Protein AF-A0A2S8PBH9-F1 (afdb_monomer_lite)

Secondary structure (DSSP, 8-state):
--HHHHHHHHHHT--S---HHHHHHHHHHHHHHHHHTT---EEEEEETTEEEEEEE-BTB-HHHHHHHHHHHHHHHHHSS-HHHHHHHHHHTT--HHHHS-S-TTT----SS----

pLDDT: mean 96.92, std 2.01, range [84.12, 98.69]

Radius of gyration: 14.67 Å; chains: 1; bounding box: 37×27×36 Å

Sequence (116 aa):
MNLNELDLLEKELEFTTFSHQDALAIGNRIVQYAQENNVAVAIHIERNRVPVFTHLMDGTSEENYTWLFRKKRIVDHYNRSSAYIDERFTQSGASHAEHSLLSTAEYQAVGGSIPI

Foldseek 3Di:
DALVVQVVVQVVPDDPDDDLVNVVVVLVVVVVVCVVVVHWAWDFDDDPNHTSDTDGDPVDDVVRVQVVQQQVVVCVVPVAGLQSVQNVQVVVVHGCPVPVPDPNSRHHSDGDGGDD

Structure (mmCIF, N/CA/C/O backbone):
data_AF-A0A2S8PBH9-F1
#
_entry.id   AF-A0A2S8PBH9-F1
#
loop_
_atom_site.group_PDB
_atom_site.id
_atom_site.type_symbol
_atom_site.label_atom_id
_atom_site.label_alt_id
_atom_site.label_comp_id
_atom_site.label_asym_id
_atom_site.label_entity_id
_atom_site.label_seq_id
_atom_site.pdbx_PDB_ins_code
_atom_site.Cartn_x
_atom_site.Cartn_y
_atom_site.Cartn_z
_atom_site.occupancy
_atom_site.B_iso_or_equiv
_atom_site.auth_seq_id
_atom_site.auth_comp_id
_atom_site.auth_asym_id
_atom_site.auth_atom_id
_atom_site.pdbx_PDB_model_num
ATOM 1 N N . MET A 1 1 ? 7.084 12.786 -3.981 1.00 84.12 1 MET A N 1
ATOM 2 C CA . MET A 1 1 ? 8.064 12.693 -2.887 1.00 84.12 1 MET A CA 1
ATOM 3 C C . MET A 1 1 ? 9.308 12.044 -3.453 1.00 84.12 1 MET A C 1
ATOM 5 O O . MET A 1 1 ? 9.153 11.095 -4.209 1.00 84.12 1 MET A O 1
ATOM 9 N N . ASN A 1 2 ? 10.495 12.553 -3.145 1.00 95.38 2 ASN A N 1
ATOM 10 C CA . ASN A 1 2 ? 11.754 11.896 -3.509 1.00 95.38 2 ASN A CA 1
ATOM 11 C C . ASN A 1 2 ? 12.077 10.741 -2.535 1.00 95.38 2 ASN A C 1
ATOM 13 O O . ASN A 1 2 ? 11.413 10.580 -1.509 1.00 95.38 2 ASN A O 1
ATOM 17 N N . LEU A 1 3 ? 13.117 9.948 -2.825 1.00 97.00 3 LEU A N 1
ATOM 18 C CA . LEU A 1 3 ? 13.503 8.806 -1.979 1.00 97.00 3 LEU A CA 1
ATOM 19 C C . LEU A 1 3 ? 13.793 9.171 -0.520 1.00 97.00 3 LEU A C 1
ATOM 21 O O . LEU A 1 3 ? 13.490 8.376 0.362 1.00 97.00 3 LEU A O 1
ATOM 25 N N . ASN A 1 4 ? 14.376 10.341 -0.255 1.00 97.44 4 ASN A N 1
ATOM 26 C CA . ASN A 1 4 ? 14.694 10.755 1.110 1.00 97.44 4 ASN A CA 1
ATOM 27 C C . ASN A 1 4 ? 13.421 11.097 1.899 1.00 97.44 4 ASN A C 1
ATOM 29 O O . ASN A 1 4 ? 13.273 10.690 3.045 1.00 97.44 4 ASN A O 1
ATOM 33 N N . GLU A 1 5 ? 12.473 11.794 1.271 1.00 97.19 5 GLU A N 1
ATOM 34 C CA . GLU A 1 5 ? 11.165 12.093 1.869 1.00 97.19 5 GLU A CA 1
ATOM 35 C C . GLU A 1 5 ? 10.376 10.812 2.171 1.00 97.19 5 GLU A C 1
ATOM 37 O O . GLU A 1 5 ? 9.787 10.686 3.241 1.00 97.19 5 GLU A O 1
ATOM 42 N N . LEU A 1 6 ? 10.405 9.839 1.254 1.00 97.25 6 LEU A N 1
ATOM 43 C CA . LEU A 1 6 ? 9.753 8.540 1.444 1.00 97.25 6 LEU A CA 1
ATOM 44 C C . LEU A 1 6 ? 10.421 7.714 2.552 1.00 97.25 6 LEU A C 1
ATOM 46 O O . LEU A 1 6 ? 9.726 7.051 3.313 1.00 97.25 6 LEU A O 1
ATOM 50 N N . ASP A 1 7 ? 11.749 7.765 2.666 1.00 96.94 7 ASP A N 1
ATOM 51 C CA . ASP A 1 7 ? 12.491 7.066 3.721 1.00 96.94 7 ASP A CA 1
ATOM 52 C C . ASP A 1 7 ? 12.178 7.625 5.115 1.00 96.94 7 ASP A C 1
ATOM 54 O O . ASP A 1 7 ? 12.003 6.862 6.063 1.00 96.94 7 ASP A O 1
ATOM 58 N N . LEU A 1 8 ? 12.069 8.951 5.237 1.00 96.75 8 LEU A N 1
ATOM 59 C CA . LEU A 1 8 ? 11.663 9.601 6.483 1.00 96.75 8 LEU A CA 1
ATOM 60 C C . LEU A 1 8 ? 10.217 9.256 6.848 1.00 96.75 8 LEU A C 1
ATOM 62 O O . LEU A 1 8 ? 9.964 8.871 7.985 1.00 96.75 8 LEU A O 1
ATOM 66 N N . LEU A 1 9 ? 9.296 9.313 5.881 1.00 95.19 9 LEU A N 1
ATOM 67 C CA . LEU A 1 9 ? 7.897 8.944 6.096 1.00 95.19 9 LEU A CA 1
ATOM 68 C C . LEU A 1 9 ? 7.754 7.497 6.587 1.00 95.19 9 LEU A C 1
ATOM 70 O O . LEU A 1 9 ? 7.005 7.238 7.521 1.00 95.19 9 LEU A O 1
ATOM 74 N N . GLU A 1 10 ? 8.461 6.550 5.968 1.00 96.19 10 GLU A N 1
ATOM 75 C CA . GLU A 1 10 ? 8.403 5.143 6.379 1.00 96.19 10 GLU A CA 1
ATOM 76 C C . GLU A 1 10 ? 8.925 4.942 7.807 1.00 96.19 10 GLU A C 1
ATOM 78 O O . GLU A 1 10 ? 8.304 4.214 8.574 1.00 96.19 10 GLU A O 1
ATOM 83 N N . LYS A 1 11 ? 10.000 5.638 8.198 1.00 94.50 11 LYS A N 1
ATOM 84 C CA . LYS A 1 11 ? 10.538 5.594 9.570 1.00 94.50 11 LYS A CA 1
ATOM 85 C C . LYS A 1 11 ? 9.598 6.205 10.607 1.00 94.50 11 LYS A C 1
ATOM 87 O O . LYS A 1 11 ? 9.577 5.762 11.751 1.00 94.50 11 LYS A O 1
ATOM 92 N N . GLU A 1 12 ? 8.841 7.2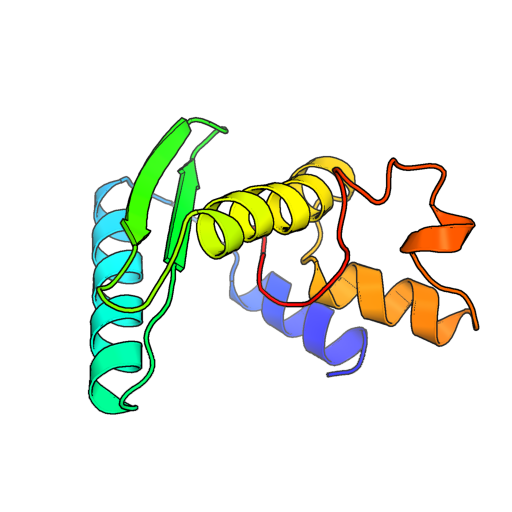33 10.233 1.00 94.06 12 GLU A N 1
ATOM 93 C CA . GLU A 1 12 ? 7.836 7.846 11.112 1.00 94.06 12 GLU A CA 1
ATOM 94 C C . GLU A 1 12 ? 6.616 6.942 11.338 1.00 94.06 12 GLU A C 1
ATOM 96 O O . GLU A 1 12 ? 5.901 7.111 12.326 1.00 94.06 12 GLU A O 1
ATOM 101 N N . LEU A 1 13 ? 6.383 5.980 10.442 1.00 92.25 13 LEU A N 1
ATOM 102 C CA . LEU A 1 13 ? 5.242 5.067 10.474 1.00 92.25 13 LEU A CA 1
ATOM 103 C C . LEU A 1 13 ? 5.577 3.688 11.061 1.00 92.25 13 LEU A C 1
ATOM 105 O O . LEU A 1 13 ? 4.799 2.754 10.887 1.00 92.25 13 LEU A O 1
ATOM 109 N N . GLU A 1 14 ? 6.686 3.564 11.792 1.00 91.94 14 GLU A N 1
ATOM 110 C CA . GLU A 1 14 ? 7.022 2.352 12.541 1.00 91.94 14 GLU A CA 1
ATOM 111 C C . GLU A 1 14 ? 6.305 2.316 13.898 1.00 91.94 14 GLU A C 1
ATOM 113 O O . GLU A 1 14 ? 6.489 3.181 14.763 1.00 91.94 14 GLU A O 1
ATOM 118 N N . PHE A 1 15 ? 5.509 1.271 14.126 1.00 92.00 15 PHE A N 1
ATOM 119 C CA . PHE A 1 15 ? 4.812 1.080 15.396 1.00 92.00 15 PHE A CA 1
ATOM 120 C C . PHE A 1 15 ? 5.636 0.225 16.369 1.00 92.00 15 PHE A C 1
ATOM 122 O O . PHE A 1 15 ? 6.032 -0.897 16.063 1.00 92.00 15 PHE A O 1
ATOM 129 N N . THR A 1 16 ? 5.810 0.691 17.611 1.00 93.75 16 THR A N 1
ATOM 130 C CA . THR A 1 16 ? 6.399 -0.138 18.687 1.00 93.75 16 THR A CA 1
ATOM 131 C C . THR A 1 16 ? 5.495 -1.311 19.067 1.00 93.75 16 THR A C 1
ATOM 133 O O . THR A 1 16 ? 5.969 -2.385 19.440 1.00 93.75 16 THR A O 1
ATOM 136 N N . THR A 1 17 ? 4.181 -1.113 18.959 1.00 94.75 17 THR A N 1
ATOM 137 C CA . THR A 1 17 ? 3.155 -2.142 19.115 1.00 94.75 17 THR A CA 1
ATOM 138 C C . THR A 1 17 ? 2.029 -1.892 18.127 1.00 94.75 17 THR A C 1
ATOM 140 O O . THR A 1 17 ? 1.597 -0.753 17.976 1.00 94.75 17 THR A O 1
ATOM 143 N N . PHE A 1 18 ? 1.502 -2.958 17.530 1.00 95.75 18 PHE A N 1
ATOM 144 C CA . PHE A 1 18 ? 0.364 -2.877 16.621 1.00 95.75 18 PHE A CA 1
ATOM 145 C C . PHE A 1 18 ? -0.665 -3.960 16.950 1.00 95.75 18 PHE A C 1
ATOM 147 O O . PHE A 1 18 ? -0.394 -5.162 16.813 1.00 95.75 18 PHE A O 1
ATOM 154 N N . SER A 1 19 ? -1.836 -3.539 17.422 1.00 97.00 19 SER A N 1
ATOM 155 C CA . SER A 1 19 ? -2.968 -4.396 17.768 1.00 97.00 19 SER A CA 1
ATOM 156 C C . SER A 1 19 ? -4.046 -4.382 16.678 1.00 97.00 19 SER A C 1
ATOM 158 O O . SER A 1 19 ? -4.071 -3.531 15.792 1.00 97.00 19 SER A O 1
ATOM 160 N N . HIS A 1 20 ? -4.996 -5.319 16.749 1.00 97.81 20 HIS A N 1
ATOM 161 C CA . HIS A 1 20 ? -6.152 -5.303 15.842 1.00 97.81 20 HIS A CA 1
ATOM 162 C C . HIS A 1 20 ? -7.061 -4.086 16.093 1.00 97.81 20 HIS A C 1
ATOM 164 O O . HIS A 1 20 ? -7.743 -3.632 15.178 1.00 97.81 20 HIS A O 1
ATOM 170 N N . GLN A 1 21 ? -7.048 -3.538 17.315 1.00 98.25 21 GLN A N 1
ATOM 171 C CA . GLN A 1 21 ? -7.791 -2.324 17.643 1.00 98.25 21 GLN A CA 1
ATOM 172 C C . GLN A 1 21 ? -7.174 -1.092 16.967 1.00 98.25 21 GLN A C 1
ATOM 174 O O . GLN A 1 21 ? -7.919 -0.235 16.492 1.00 98.25 21 GLN A O 1
ATOM 179 N N . ASP A 1 22 ? -5.843 -1.038 16.859 1.00 97.81 22 ASP A N 1
ATOM 180 C CA . ASP A 1 22 ? -5.136 0.022 16.128 1.00 97.81 22 ASP A CA 1
ATOM 181 C C . ASP A 1 22 ? -5.469 -0.045 14.635 1.00 97.81 22 ASP A C 1
ATOM 183 O O . ASP A 1 22 ? -5.834 0.965 14.038 1.00 97.81 22 ASP A O 1
ATOM 187 N N . ALA A 1 23 ? -5.454 -1.249 14.048 1.00 98.19 23 ALA A N 1
ATOM 188 C CA . ALA A 1 23 ? -5.859 -1.457 12.658 1.00 98.19 23 ALA A CA 1
ATOM 189 C C . ALA A 1 23 ? -7.298 -0.983 12.390 1.00 98.19 23 ALA A C 1
ATOM 191 O O . ALA A 1 23 ? -7.548 -0.303 11.394 1.00 98.19 23 ALA A O 1
ATOM 192 N N . LEU A 1 24 ? -8.239 -1.298 13.288 1.00 98.62 24 LEU A N 1
ATOM 193 C CA . LEU A 1 24 ? -9.626 -0.839 13.186 1.00 98.62 24 LEU A CA 1
ATOM 194 C C . LEU A 1 24 ? -9.728 0.690 13.280 1.00 98.62 24 LEU A C 1
ATOM 196 O O . LEU A 1 24 ? -10.439 1.308 12.487 1.00 98.62 24 LEU A O 1
ATOM 200 N N . ALA A 1 25 ? -9.021 1.305 14.231 1.00 98.44 25 ALA A N 1
ATOM 201 C CA . ALA A 1 25 ? -9.023 2.753 14.418 1.00 98.44 25 ALA A CA 1
ATOM 202 C C . ALA A 1 25 ? -8.439 3.489 13.201 1.00 98.44 25 ALA A C 1
ATOM 204 O O . ALA A 1 25 ? -9.052 4.436 12.705 1.00 98.44 25 ALA A O 1
ATOM 205 N N . ILE A 1 26 ? -7.300 3.022 12.684 1.00 97.81 26 ILE A N 1
ATOM 206 C CA . ILE A 1 26 ? -6.654 3.568 11.484 1.00 97.81 26 ILE A CA 1
ATOM 207 C C . ILE A 1 26 ? -7.565 3.404 10.268 1.00 97.81 26 ILE A C 1
ATOM 209 O O . ILE A 1 26 ? -7.827 4.380 9.567 1.00 97.81 26 ILE A O 1
ATOM 213 N N . GLY A 1 27 ? -8.100 2.200 10.046 1.00 98.44 27 GLY A N 1
ATOM 214 C CA . GLY A 1 27 ? -9.017 1.922 8.944 1.00 98.44 27 GLY A CA 1
ATOM 215 C C . GLY A 1 27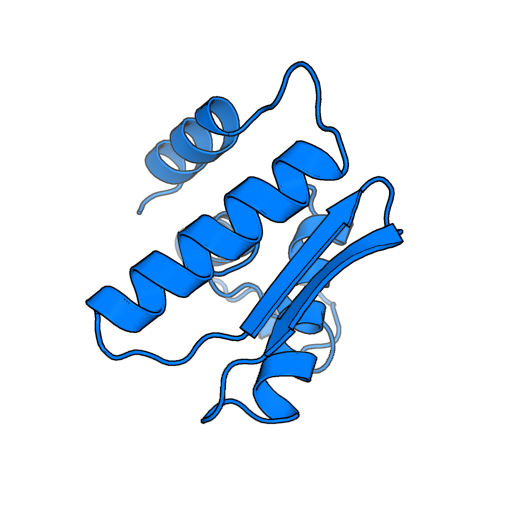 ? -10.228 2.857 8.954 1.00 98.44 27 GLY A C 1
ATOM 216 O O . GLY A 1 27 ? -10.506 3.518 7.954 1.00 98.44 27 GLY A O 1
ATOM 217 N N . ASN A 1 28 ? -10.888 3.004 10.106 1.00 98.69 28 ASN A N 1
ATOM 218 C CA . ASN A 1 28 ? -12.018 3.921 10.264 1.00 98.69 28 ASN A CA 1
ATOM 219 C C . ASN A 1 28 ? -11.626 5.388 10.043 1.00 98.69 28 ASN A C 1
ATOM 221 O O . ASN A 1 28 ? -12.387 6.136 9.432 1.00 98.69 28 ASN A O 1
ATOM 225 N N . ARG A 1 29 ? -10.437 5.810 10.496 1.00 98.62 29 ARG A N 1
ATOM 226 C CA . ARG A 1 29 ? -9.961 7.182 10.282 1.00 98.62 29 ARG A CA 1
ATOM 227 C C . ARG A 1 29 ? -9.736 7.480 8.800 1.00 98.62 29 ARG A C 1
ATOM 229 O O . ARG A 1 29 ? -10.080 8.574 8.358 1.00 98.62 29 ARG A O 1
ATOM 236 N N . ILE A 1 30 ? -9.214 6.520 8.035 1.00 98.31 30 ILE A N 1
ATOM 237 C CA . ILE A 1 30 ? -9.044 6.653 6.580 1.00 98.31 30 ILE A CA 1
ATOM 238 C C . ILE A 1 30 ? -10.409 6.726 5.885 1.00 98.31 30 ILE A C 1
ATOM 240 O O . ILE A 1 30 ? -10.594 7.582 5.025 1.00 98.31 30 ILE A O 1
ATOM 244 N N . VAL A 1 31 ? -11.378 5.888 6.278 1.00 98.62 31 VAL A N 1
ATOM 245 C CA . VAL A 1 31 ? -12.753 5.951 5.739 1.00 98.62 31 VAL A CA 1
ATOM 246 C C . VAL A 1 31 ? -13.372 7.322 5.988 1.00 98.62 31 VAL A C 1
ATOM 248 O O . VAL A 1 31 ? -13.882 7.941 5.058 1.00 98.62 31 VAL A O 1
ATOM 251 N N . GLN A 1 32 ? -13.283 7.823 7.221 1.00 98.62 32 GLN A N 1
ATOM 252 C CA . GLN A 1 32 ? -13.797 9.144 7.568 1.00 98.62 32 GLN A CA 1
ATOM 253 C C . GLN A 1 32 ? -13.122 10.239 6.731 1.00 98.62 32 GLN A C 1
ATOM 255 O O . GLN A 1 32 ? -13.801 11.094 6.172 1.00 98.62 32 GLN A O 1
ATOM 260 N N . TYR A 1 33 ? -11.795 10.193 6.598 1.00 98.62 33 TYR A N 1
ATOM 261 C CA . TYR A 1 33 ? -11.056 11.156 5.785 1.00 98.62 33 TYR A CA 1
ATOM 262 C C . TYR A 1 33 ? -11.478 11.107 4.307 1.00 98.62 33 TYR A C 1
ATOM 264 O O . TYR A 1 33 ? -11.649 12.148 3.677 1.00 98.62 33 TYR A O 1
ATOM 272 N N . ALA A 1 34 ? -11.698 9.917 3.746 1.00 98.31 34 ALA A N 1
ATOM 273 C CA . ALA A 1 34 ? -12.174 9.758 2.375 1.00 98.31 34 ALA A CA 1
ATOM 274 C C . ALA A 1 34 ? -13.582 10.352 2.182 1.00 98.31 34 ALA A C 1
ATOM 276 O O . ALA A 1 34 ? -13.817 11.086 1.221 1.00 98.31 34 ALA A O 1
ATOM 277 N N . GLN A 1 35 ? -14.487 10.119 3.139 1.00 97.94 35 GLN A N 1
ATOM 278 C CA . GLN A 1 35 ? -15.829 10.711 3.155 1.00 97.94 35 GLN A CA 1
ATOM 279 C C . GLN A 1 35 ? -15.781 12.243 3.231 1.00 97.94 35 GLN A C 1
ATOM 281 O O . GLN A 1 35 ? -16.440 12.910 2.438 1.00 97.94 35 GLN A O 1
ATOM 286 N N . GLU A 1 36 ? -14.964 12.803 4.129 1.00 98.44 36 GLU A N 1
ATOM 287 C CA . GLU A 1 36 ? -14.758 14.255 4.273 1.00 98.44 36 GLU A CA 1
ATOM 288 C C . GLU A 1 36 ? -14.260 14.904 2.968 1.00 98.44 36 GLU A C 1
ATOM 290 O O . GLU A 1 36 ? -14.566 16.064 2.693 1.00 98.44 36 GLU A O 1
ATOM 295 N N . ASN A 1 37 ? -13.539 14.145 2.137 1.00 98.31 37 ASN A N 1
ATOM 296 C CA . ASN A 1 37 ? -13.001 14.595 0.853 1.00 98.31 37 ASN A CA 1
ATOM 297 C C . ASN A 1 37 ? -13.836 14.155 -0.365 1.00 98.31 37 ASN A C 1
ATOM 299 O O . ASN A 1 37 ? -13.422 14.395 -1.496 1.00 98.31 37 ASN A O 1
ATOM 303 N N . ASN A 1 38 ? -15.014 13.552 -0.162 1.00 97.44 38 ASN A N 1
ATOM 304 C CA . ASN A 1 38 ? -15.902 13.056 -1.224 1.00 97.44 38 ASN A CA 1
ATOM 305 C C . ASN A 1 38 ? -15.215 12.105 -2.223 1.00 97.44 38 ASN A C 1
ATOM 307 O O . ASN A 1 38 ? -15.483 12.145 -3.426 1.00 97.44 38 ASN A O 1
ATOM 311 N N . VAL A 1 39 ? -14.329 11.239 -1.729 1.00 97.81 39 VAL A N 1
ATOM 312 C CA . VAL A 1 39 ? -13.675 10.190 -2.522 1.00 97.81 39 VAL A CA 1
ATOM 313 C C . VAL A 1 39 ? -14.008 8.810 -1.961 1.00 97.81 39 VAL A C 1
ATOM 315 O O . VAL A 1 39 ? -14.154 8.635 -0.754 1.00 97.81 39 VAL A O 1
ATOM 318 N N . ALA A 1 40 ? -14.120 7.812 -2.837 1.00 97.56 40 ALA A N 1
ATOM 319 C CA . ALA A 1 40 ? -14.300 6.416 -2.448 1.00 97.56 40 ALA A CA 1
ATOM 320 C C . ALA A 1 40 ? -12.955 5.682 -2.504 1.00 97.56 40 ALA A C 1
ATOM 322 O O . ALA A 1 40 ? -12.227 5.783 -3.494 1.00 97.56 40 ALA A O 1
ATOM 323 N N . VAL A 1 41 ? -12.621 4.935 -1.449 1.00 97.94 41 VAL A N 1
ATOM 324 C CA . VAL A 1 41 ? -11.358 4.191 -1.352 1.00 97.94 41 VAL A CA 1
ATOM 325 C C . VAL A 1 41 ? -11.583 2.744 -0.926 1.00 97.94 41 VAL A C 1
ATOM 327 O O . VAL A 1 41 ? -12.546 2.413 -0.233 1.00 97.94 41 VAL A O 1
ATOM 330 N N . ALA A 1 42 ? -10.672 1.873 -1.356 1.00 98.25 42 ALA A N 1
ATOM 331 C CA . ALA A 1 42 ? -10.536 0.517 -0.846 1.00 98.25 42 ALA A CA 1
ATOM 332 C C . ALA A 1 42 ? -9.341 0.484 0.109 1.00 98.25 42 ALA A C 1
ATOM 334 O O . ALA A 1 42 ? -8.280 1.021 -0.211 1.00 98.25 42 ALA A O 1
ATOM 335 N N . ILE A 1 43 ? -9.516 -0.128 1.276 1.00 98.38 43 ILE A N 1
ATOM 336 C CA . ILE A 1 43 ? -8.520 -0.165 2.349 1.00 98.38 43 ILE A CA 1
ATOM 337 C C . ILE A 1 43 ? -8.338 -1.612 2.782 1.00 98.38 43 ILE A C 1
ATOM 339 O O . ILE A 1 43 ? -9.312 -2.338 2.991 1.00 98.38 43 ILE A O 1
ATOM 343 N N . HIS A 1 44 ? -7.085 -2.016 2.956 1.00 98.38 44 HIS A N 1
ATOM 344 C CA . HIS A 1 44 ? -6.716 -3.342 3.421 1.00 98.38 44 HIS A CA 1
ATOM 345 C C . HIS A 1 44 ? -5.514 -3.239 4.353 1.00 98.38 44 HIS A C 1
ATOM 347 O O . HIS A 1 44 ? -4.504 -2.638 3.994 1.00 98.38 44 HIS A O 1
ATOM 353 N N . ILE A 1 45 ? -5.647 -3.802 5.551 1.00 98.31 45 ILE A N 1
ATOM 354 C CA . ILE A 1 45 ? -4.611 -3.808 6.580 1.00 98.31 45 ILE A CA 1
ATOM 355 C C . ILE A 1 45 ? -4.420 -5.250 7.035 1.00 98.31 45 ILE A C 1
ATOM 357 O O . ILE A 1 45 ? -5.378 -5.930 7.424 1.00 98.31 45 ILE A O 1
ATOM 361 N N . GLU A 1 46 ? -3.169 -5.696 7.015 1.00 97.44 46 GLU A N 1
ATOM 362 C CA . GLU A 1 46 ? -2.769 -7.011 7.495 1.00 97.44 46 GLU A CA 1
ATOM 363 C C . GLU A 1 46 ? -1.798 -6.891 8.665 1.00 97.44 46 GLU A C 1
ATOM 365 O O . GLU A 1 46 ? -0.982 -5.977 8.736 1.00 97.44 46 GLU A O 1
ATOM 370 N N . ARG A 1 47 ? -1.849 -7.880 9.555 1.00 94.81 47 ARG A N 1
ATOM 371 C CA . ARG A 1 47 ? -0.844 -8.105 10.590 1.00 94.81 47 ARG A CA 1
ATOM 372 C C . ARG A 1 47 ? -0.340 -9.530 10.446 1.00 94.81 47 ARG A C 1
ATOM 374 O O . ARG A 1 47 ? -1.142 -10.459 10.440 1.00 94.81 47 ARG A O 1
ATOM 381 N N . ASN A 1 48 ? 0.972 -9.720 10.308 1.00 91.75 48 ASN A N 1
ATOM 382 C CA . ASN A 1 48 ? 1.573 -11.037 10.041 1.00 91.75 48 ASN A CA 1
ATOM 383 C C . ASN A 1 48 ? 0.929 -11.767 8.848 1.00 91.75 48 ASN A C 1
ATOM 385 O O . ASN A 1 48 ? 0.672 -12.967 8.911 1.00 91.75 48 ASN A O 1
ATOM 389 N N . ARG A 1 49 ? 0.641 -11.027 7.769 1.00 92.19 49 ARG A N 1
ATOM 390 C CA . ARG A 1 49 ? -0.052 -11.517 6.564 1.00 92.19 49 ARG A CA 1
ATOM 391 C C . ARG A 1 49 ? -1.481 -12.031 6.780 1.00 92.19 49 ARG A C 1
ATOM 393 O O . ARG A 1 49 ? -2.024 -12.732 5.930 1.00 92.19 49 ARG A O 1
ATOM 400 N N . VAL A 1 50 ? -2.093 -11.696 7.915 1.00 96.06 50 VAL A N 1
ATOM 401 C CA . VAL A 1 50 ? -3.494 -11.997 8.214 1.00 96.06 50 VAL A CA 1
ATOM 402 C C . VAL A 1 50 ? -4.302 -10.702 8.114 1.00 96.06 50 VAL A C 1
ATOM 404 O O . VAL A 1 50 ? -3.955 -9.735 8.797 1.00 96.06 50 VAL A O 1
ATOM 407 N N . PRO A 1 51 ? -5.374 -10.654 7.302 1.00 97.50 51 PRO A N 1
ATOM 408 C CA . PRO A 1 51 ? -6.252 -9.492 7.230 1.00 97.50 51 PRO A CA 1
ATOM 409 C C . PRO A 1 51 ? -6.900 -9.199 8.583 1.00 97.50 51 PRO A C 1
ATOM 411 O O . PRO A 1 51 ? -7.527 -10.071 9.183 1.00 97.50 51 PRO A O 1
ATOM 414 N N . VAL A 1 52 ? -6.760 -7.960 9.049 1.00 98.12 52 VAL A N 1
ATOM 415 C CA . VAL A 1 52 ? -7.350 -7.479 10.314 1.00 98.12 52 VAL A CA 1
ATOM 416 C C . VAL A 1 52 ? -8.321 -6.318 10.100 1.00 98.12 52 VAL A C 1
ATOM 418 O O . VAL A 1 52 ? -9.170 -6.068 10.949 1.00 98.12 52 VAL A O 1
ATOM 421 N N . PHE A 1 53 ? -8.245 -5.648 8.947 1.00 98.56 53 PHE A N 1
ATOM 422 C CA . PHE A 1 53 ? -9.239 -4.685 8.482 1.00 98.56 53 PHE A CA 1
ATOM 423 C C . PHE A 1 53 ? -9.305 -4.730 6.953 1.00 98.56 53 PHE A C 1
ATOM 425 O O . PHE A 1 53 ? -8.279 -4.725 6.272 1.00 98.56 53 PHE A O 1
ATOM 432 N N . THR A 1 54 ? -10.503 -4.797 6.382 1.00 98.19 54 THR A N 1
ATOM 433 C CA . THR A 1 54 ? -10.714 -4.644 4.937 1.00 98.19 54 THR A CA 1
ATOM 434 C C . THR A 1 54 ? -12.052 -3.975 4.713 1.00 98.19 54 THR A C 1
ATOM 436 O O . THR A 1 54 ? -13.072 -4.452 5.207 1.00 98.19 54 THR A O 1
ATOM 439 N N . HIS A 1 55 ? -12.044 -2.870 3.978 1.00 98.31 55 HIS A N 1
ATOM 440 C CA . HIS A 1 55 ? -13.255 -2.139 3.652 1.00 98.31 55 HIS A CA 1
ATOM 441 C C . HIS A 1 55 ? -13.154 -1.563 2.246 1.00 98.31 55 HIS A C 1
ATOM 443 O O . HIS A 1 55 ? -12.168 -0.917 1.894 1.00 98.31 55 HIS A O 1
ATOM 449 N N . LEU A 1 56 ? -14.180 -1.824 1.446 1.00 98.25 56 LEU A N 1
ATOM 450 C CA . LEU A 1 56 ? -14.363 -1.266 0.117 1.00 98.25 56 LEU A CA 1
ATOM 451 C C . LEU A 1 56 ? -15.585 -0.358 0.199 1.00 98.25 56 LEU A C 1
ATOM 453 O O . LEU A 1 56 ? -16.682 -0.843 0.472 1.00 98.25 56 LEU A O 1
ATOM 457 N N . MET A 1 57 ? -15.381 0.948 0.034 1.00 98.19 57 MET A N 1
ATOM 458 C CA . MET A 1 57 ? -16.478 1.916 0.064 1.00 98.19 57 MET A CA 1
ATOM 459 C C . MET A 1 57 ? -17.368 1.773 -1.175 1.00 98.19 57 MET A C 1
ATOM 461 O O . MET A 1 57 ? -16.894 1.376 -2.245 1.00 98.19 57 MET A O 1
ATOM 465 N N . ASP A 1 58 ? -18.636 2.170 -1.055 1.00 97.44 58 ASP A N 1
ATOM 466 C CA . ASP A 1 58 ? -19.525 2.302 -2.210 1.00 97.44 58 ASP A CA 1
ATOM 467 C C . ASP A 1 58 ? -18.889 3.222 -3.266 1.00 97.44 58 ASP A C 1
ATOM 469 O O . ASP A 1 58 ? -18.348 4.283 -2.951 1.00 97.44 58 ASP A O 1
ATOM 473 N N . GLY A 1 59 ? -18.916 2.785 -4.527 1.00 96.19 59 GLY A N 1
ATOM 474 C CA . GLY A 1 59 ? -18.201 3.435 -5.632 1.00 96.19 59 GLY A CA 1
ATOM 475 C C . GLY A 1 59 ? -16.819 2.843 -5.933 1.00 96.19 59 GLY A C 1
ATOM 476 O O . GLY A 1 59 ? -16.238 3.175 -6.964 1.00 96.19 59 GLY A O 1
ATOM 477 N N . THR A 1 60 ? -16.310 1.932 -5.098 1.00 97.44 60 THR A N 1
ATOM 478 C CA . THR A 1 60 ? -15.176 1.062 -5.455 1.00 97.44 60 THR A CA 1
ATOM 479 C C . THR A 1 60 ? -15.647 -0.242 -6.104 1.00 97.44 60 THR A C 1
ATOM 481 O O . THR A 1 60 ? -16.830 -0.580 -6.076 1.00 97.44 60 THR A O 1
ATOM 484 N N . SER A 1 61 ? -14.725 -0.972 -6.731 1.00 96.19 61 SER A N 1
ATOM 485 C CA . SER A 1 61 ? -15.010 -2.187 -7.500 1.00 96.19 61 SER A CA 1
ATOM 486 C C . SER A 1 61 ? -13.992 -3.306 -7.239 1.00 96.19 61 SER A C 1
ATOM 488 O O . SER A 1 61 ? -12.994 -3.122 -6.536 1.00 96.19 61 SER A O 1
ATOM 490 N N . GLU A 1 62 ? -14.218 -4.473 -7.849 1.00 96.38 62 GLU A N 1
ATOM 491 C CA . GLU A 1 62 ? -13.269 -5.598 -7.866 1.00 96.38 62 GLU A CA 1
ATOM 492 C C . GLU A 1 62 ? -11.880 -5.191 -8.393 1.00 96.38 62 GLU A C 1
ATOM 494 O O . GLU A 1 62 ? -10.853 -5.709 -7.944 1.00 96.38 62 GLU A O 1
ATOM 499 N N . GLU A 1 63 ? -11.818 -4.210 -9.295 1.00 96.00 63 GLU A N 1
ATOM 500 C CA . GLU A 1 63 ? -10.545 -3.667 -9.756 1.00 96.00 63 GLU A CA 1
ATOM 501 C C . GLU A 1 63 ? -9.756 -3.065 -8.582 1.00 96.00 63 GLU A C 1
ATOM 503 O O . GLU A 1 63 ? -8.575 -3.374 -8.412 1.00 96.00 63 GLU A O 1
ATOM 508 N N . ASN A 1 64 ? -10.399 -2.282 -7.706 1.00 96.81 64 ASN A N 1
ATOM 509 C CA . ASN A 1 64 ? -9.735 -1.717 -6.529 1.00 96.81 64 ASN A CA 1
ATOM 510 C C . ASN A 1 64 ? -9.227 -2.814 -5.586 1.00 96.81 64 ASN A C 1
ATOM 512 O O . ASN A 1 64 ? -8.115 -2.698 -5.070 1.00 96.81 64 ASN A O 1
ATOM 516 N N . TYR A 1 65 ? -9.999 -3.893 -5.411 1.00 96.44 65 TYR A N 1
ATOM 517 C CA . TYR A 1 65 ? -9.561 -5.071 -4.658 1.00 96.44 65 TYR A CA 1
ATOM 518 C C . TYR A 1 65 ? -8.281 -5.664 -5.253 1.00 96.44 65 TYR A C 1
ATOM 520 O O . TYR A 1 65 ? -7.295 -5.859 -4.547 1.00 96.44 65 TYR A O 1
ATOM 528 N N . THR A 1 66 ? -8.248 -5.868 -6.568 1.00 97.12 66 THR A N 1
ATOM 529 C CA . THR A 1 66 ? -7.067 -6.388 -7.271 1.00 97.12 66 THR A CA 1
ATOM 530 C C . THR A 1 66 ? -5.850 -5.474 -7.090 1.00 97.12 66 THR A C 1
ATOM 532 O O . THR A 1 66 ? -4.739 -5.945 -6.826 1.00 97.12 66 THR A O 1
ATOM 535 N N . TRP A 1 67 ? -6.044 -4.155 -7.169 1.00 97.06 67 TRP A N 1
ATOM 536 C CA . TRP A 1 67 ? -4.978 -3.173 -6.958 1.00 97.06 67 TRP A CA 1
ATOM 537 C C . TRP A 1 67 ? -4.401 -3.190 -5.542 1.00 97.06 67 TRP A C 1
ATOM 539 O O . TRP A 1 67 ? -3.188 -3.009 -5.407 1.00 97.06 67 TRP A O 1
ATOM 549 N N . LEU A 1 68 ? -5.214 -3.447 -4.507 1.00 97.19 68 LEU A N 1
ATOM 550 C CA . LEU A 1 68 ? -4.713 -3.613 -3.137 1.00 97.19 68 LEU A CA 1
ATOM 551 C C . LEU A 1 68 ? -3.624 -4.688 -3.095 1.00 97.19 68 LEU A C 1
ATOM 553 O O . LEU A 1 68 ? -2.511 -4.417 -2.647 1.00 97.19 68 LEU A O 1
ATOM 557 N N . PHE A 1 69 ? -3.894 -5.876 -3.645 1.00 97.50 69 PHE A N 1
ATOM 558 C CA . PHE A 1 69 ? -2.930 -6.979 -3.609 1.00 97.50 69 PHE A CA 1
ATOM 559 C C . PHE A 1 69 ? -1.725 -6.755 -4.519 1.00 97.50 69 PHE A C 1
ATOM 561 O O . PHE A 1 69 ? -0.617 -7.128 -4.140 1.00 97.50 69 PHE A O 1
ATOM 568 N N . ARG A 1 70 ? -1.893 -6.104 -5.677 1.00 98.12 70 ARG A N 1
ATOM 569 C CA . ARG A 1 70 ? -0.763 -5.802 -6.576 1.00 98.12 70 ARG A CA 1
ATOM 570 C C . ARG A 1 70 ? 0.243 -4.839 -5.947 1.00 98.12 70 ARG A C 1
ATOM 572 O O . ARG A 1 70 ? 1.447 -5.028 -6.110 1.00 98.12 70 ARG A O 1
ATOM 579 N N . LYS A 1 71 ? -0.238 -3.832 -5.210 1.00 98.12 71 LYS A N 1
ATOM 580 C CA . LYS A 1 71 ? 0.616 -2.888 -4.470 1.00 98.12 71 LYS A CA 1
ATOM 581 C C . LYS A 1 71 ? 1.176 -3.522 -3.196 1.00 98.12 71 LYS A C 1
ATOM 583 O O . LYS A 1 71 ? 2.362 -3.380 -2.919 1.00 98.12 71 LYS A O 1
ATOM 588 N N . LYS A 1 72 ? 0.360 -4.283 -2.461 1.00 97.69 72 LYS A N 1
ATOM 589 C CA . LYS A 1 72 ? 0.787 -5.039 -1.274 1.00 97.69 72 LYS A CA 1
ATOM 590 C C . LYS A 1 72 ? 1.942 -5.989 -1.588 1.00 97.69 72 LYS A C 1
ATOM 592 O O . LYS A 1 72 ? 2.925 -6.008 -0.859 1.00 97.69 72 LYS A O 1
ATOM 597 N N . ARG A 1 73 ? 1.876 -6.725 -2.700 1.00 98.19 73 ARG A N 1
ATOM 598 C CA . ARG A 1 73 ? 2.936 -7.657 -3.117 1.00 98.19 73 ARG A CA 1
ATOM 599 C C . ARG A 1 73 ? 4.290 -6.974 -3.339 1.00 98.19 73 ARG A C 1
ATOM 601 O O . ARG A 1 73 ? 5.317 -7.610 -3.123 1.00 98.19 73 ARG A O 1
ATOM 608 N N . ILE A 1 74 ? 4.313 -5.689 -3.712 1.00 98.50 74 ILE A N 1
ATOM 609 C CA . ILE A 1 74 ? 5.552 -4.890 -3.746 1.00 98.50 74 ILE A CA 1
ATOM 610 C C . ILE A 1 74 ? 6.121 -4.732 -2.339 1.00 98.50 74 ILE A C 1
ATOM 612 O O . ILE A 1 74 ? 7.304 -4.991 -2.132 1.00 98.50 74 ILE A O 1
ATOM 616 N N . VAL A 1 75 ? 5.280 -4.361 -1.371 1.00 97.88 75 VAL A N 1
ATOM 617 C CA . VAL A 1 75 ? 5.693 -4.220 0.031 1.00 97.88 75 VAL A CA 1
ATOM 618 C C . VAL A 1 75 ? 6.166 -5.557 0.598 1.00 97.88 75 VAL A C 1
ATOM 620 O O . VAL A 1 75 ? 7.247 -5.608 1.170 1.00 97.88 75 VAL A O 1
ATOM 623 N N . ASP A 1 76 ? 5.431 -6.647 0.363 1.00 97.06 76 ASP A N 1
ATOM 624 C CA . ASP A 1 76 ? 5.820 -7.998 0.794 1.00 97.06 76 ASP A CA 1
ATOM 625 C C . ASP A 1 76 ? 7.175 -8.445 0.224 1.00 97.06 76 ASP A C 1
ATOM 627 O O . ASP A 1 76 ? 7.905 -9.190 0.879 1.00 97.06 76 ASP A O 1
ATOM 631 N N . HIS A 1 77 ? 7.486 -8.051 -1.015 1.00 97.75 77 HIS A N 1
ATOM 632 C CA . HIS A 1 77 ? 8.705 -8.465 -1.706 1.00 97.75 77 HIS A CA 1
ATOM 633 C C . HIS A 1 77 ? 9.913 -7.604 -1.325 1.00 97.75 77 HIS A C 1
ATOM 635 O O . HIS A 1 77 ? 11.002 -8.134 -1.110 1.00 97.75 77 HIS A O 1
ATOM 641 N N . TYR A 1 78 ? 9.740 -6.282 -1.250 1.00 97.62 78 TYR A N 1
ATOM 642 C CA . TYR A 1 78 ? 10.847 -5.346 -1.047 1.00 97.62 78 TYR A CA 1
ATOM 643 C C . TYR A 1 78 ? 10.985 -4.830 0.388 1.00 97.62 78 TYR A C 1
ATOM 645 O O . TYR A 1 78 ? 12.007 -4.217 0.689 1.00 97.62 78 TYR A O 1
ATOM 653 N N . ASN A 1 79 ? 9.995 -5.051 1.257 1.00 96.19 79 ASN A N 1
ATOM 654 C CA . ASN A 1 79 ? 9.897 -4.458 2.598 1.00 96.19 79 ASN A CA 1
ATOM 655 C C . ASN A 1 79 ? 10.011 -2.923 2.592 1.00 96.19 79 ASN A C 1
ATOM 657 O O . ASN A 1 79 ? 10.595 -2.332 3.493 1.00 96.19 79 ASN A O 1
ATOM 661 N N . ARG A 1 80 ? 9.489 -2.280 1.544 1.00 98.00 80 ARG A N 1
ATOM 662 C CA . ARG A 1 80 ? 9.448 -0.822 1.341 1.00 98.00 80 ARG A CA 1
ATOM 663 C C . ARG A 1 80 ? 8.097 -0.453 0.747 1.00 98.00 80 ARG A C 1
ATOM 665 O O . ARG A 1 80 ? 7.476 -1.304 0.108 1.00 98.00 80 ARG A O 1
ATOM 672 N N . SER A 1 81 ? 7.645 0.789 0.912 1.00 98.31 81 SER A N 1
ATOM 673 C CA . SER A 1 81 ? 6.390 1.233 0.302 1.00 98.31 81 SER A CA 1
ATOM 674 C C . SER A 1 81 ? 6.424 1.080 -1.218 1.00 98.31 81 SER A C 1
ATOM 676 O O . SER A 1 81 ? 7.468 1.189 -1.871 1.00 98.31 81 SER A O 1
ATOM 678 N N . SER A 1 82 ? 5.253 0.864 -1.812 1.00 98.44 82 SER A N 1
ATOM 679 C CA . SER A 1 82 ? 5.140 0.756 -3.264 1.00 98.44 82 SER A CA 1
ATOM 680 C C . SER A 1 82 ? 5.530 2.055 -3.980 1.00 98.44 82 SER A C 1
ATOM 682 O O . SER A 1 82 ? 6.005 1.993 -5.110 1.00 98.44 82 SER A O 1
ATOM 684 N N . ALA A 1 83 ? 5.399 3.208 -3.309 1.00 98.25 83 ALA A N 1
ATOM 685 C CA . ALA A 1 83 ? 5.875 4.507 -3.788 1.00 98.25 83 ALA A CA 1
ATOM 686 C C . ALA A 1 83 ? 7.409 4.615 -3.772 1.00 98.25 83 ALA A C 1
ATOM 688 O O . ALA A 1 83 ? 7.992 5.113 -4.730 1.00 98.25 83 ALA A O 1
ATOM 689 N N . TYR A 1 84 ? 8.074 4.125 -2.717 1.00 98.50 84 TYR A N 1
ATOM 690 C CA . TYR A 1 84 ? 9.539 4.115 -2.645 1.00 98.50 84 TYR A CA 1
ATOM 691 C C . TYR A 1 84 ? 10.147 3.288 -3.774 1.00 98.50 84 TYR A C 1
ATOM 693 O O . TYR A 1 84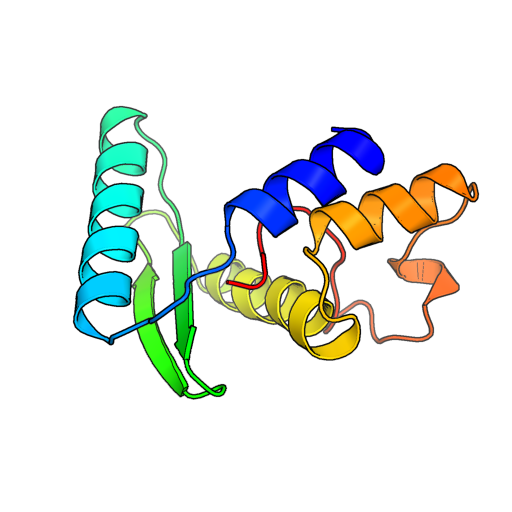 ? 11.119 3.697 -4.406 1.00 98.50 84 TYR A O 1
ATOM 701 N N . ILE A 1 85 ? 9.564 2.121 -4.049 1.00 98.44 85 ILE A N 1
ATOM 702 C CA . ILE A 1 85 ? 10.050 1.252 -5.120 1.00 98.44 85 ILE A CA 1
ATOM 703 C C . ILE A 1 85 ? 9.848 1.892 -6.491 1.00 98.44 85 ILE A C 1
ATOM 705 O O . ILE A 1 85 ? 10.770 1.840 -7.300 1.00 98.44 85 ILE A O 1
ATOM 709 N N . ASP A 1 86 ? 8.702 2.523 -6.734 1.00 98.12 86 ASP A N 1
ATOM 710 C CA . ASP A 1 86 ? 8.438 3.252 -7.978 1.00 98.12 86 ASP A CA 1
ATOM 711 C C . ASP A 1 86 ? 9.479 4.359 -8.224 1.00 98.12 86 ASP A C 1
ATOM 713 O O . ASP A 1 86 ? 10.178 4.373 -9.242 1.00 98.12 86 ASP A O 1
ATOM 717 N N . GLU A 1 87 ? 9.686 5.220 -7.225 1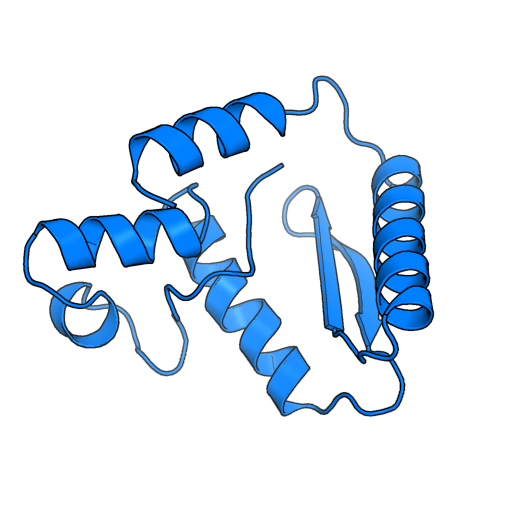.00 98.25 87 GLU A N 1
ATOM 718 C CA . GLU A 1 87 ? 10.667 6.307 -7.283 1.00 98.25 87 GLU A CA 1
ATOM 719 C C . GLU A 1 87 ? 12.101 5.775 -7.451 1.00 98.25 87 GLU A C 1
ATOM 721 O O . GLU A 1 87 ? 12.890 6.338 -8.207 1.00 98.25 87 GLU A O 1
ATOM 726 N N . ARG A 1 88 ? 12.455 4.649 -6.814 1.00 97.94 88 ARG A N 1
ATOM 727 C CA . ARG A 1 88 ? 13.802 4.060 -6.913 1.00 97.94 88 ARG A CA 1
ATOM 728 C C . ARG A 1 88 ? 14.142 3.626 -8.338 1.00 97.94 88 ARG A C 1
ATOM 730 O O . ARG A 1 88 ? 15.276 3.823 -8.766 1.00 97.94 88 ARG A O 1
ATOM 737 N N . PHE A 1 89 ? 13.192 3.018 -9.051 1.00 97.75 89 PHE A N 1
ATOM 738 C CA . PHE A 1 89 ? 13.378 2.672 -10.464 1.00 97.75 89 PHE A CA 1
ATOM 739 C C . PHE A 1 89 ? 13.380 3.931 -11.338 1.00 97.75 89 PHE A C 1
ATOM 741 O O . PHE A 1 89 ? 14.235 4.069 -12.211 1.00 97.75 89 PHE A O 1
ATOM 748 N N . THR A 1 90 ? 12.498 4.888 -11.047 1.00 96.88 90 THR A N 1
ATOM 749 C CA . THR A 1 90 ? 12.441 6.159 -11.779 1.00 96.88 90 THR A CA 1
ATOM 750 C C . THR A 1 90 ? 13.777 6.909 -11.717 1.00 96.88 90 THR A C 1
ATOM 752 O O . THR A 1 90 ? 14.281 7.357 -12.748 1.00 96.88 90 THR A O 1
ATOM 755 N N . GLN A 1 91 ? 14.422 6.976 -10.547 1.00 96.81 91 GLN A N 1
ATOM 756 C CA . GLN A 1 91 ? 15.732 7.623 -10.387 1.00 96.81 91 GLN A CA 1
ATOM 757 C C . GLN A 1 91 ? 16.874 6.917 -11.126 1.00 96.81 91 GLN A C 1
ATOM 759 O O . GLN A 1 91 ? 17.856 7.567 -11.484 1.00 96.81 91 GLN A O 1
ATOM 764 N N . SER A 1 92 ? 16.762 5.611 -11.384 1.00 95.19 92 SER A N 1
ATOM 765 C CA . SER A 1 92 ? 17.729 4.882 -12.208 1.00 95.19 92 SER A CA 1
ATOM 766 C C . SER A 1 92 ? 17.416 4.939 -13.708 1.00 95.19 92 SER A C 1
ATOM 768 O O . SER A 1 92 ? 18.108 4.292 -14.494 1.00 95.19 92 SER A O 1
ATOM 770 N N . GLY A 1 93 ? 16.406 5.716 -14.121 1.00 96.69 93 GLY A N 1
ATOM 771 C CA . GLY A 1 9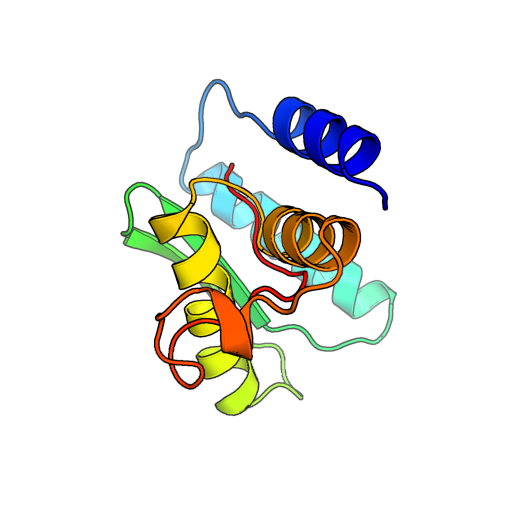3 ? 15.975 5.814 -15.517 1.00 96.69 93 GLY A CA 1
ATOM 772 C C . GLY A 1 93 ? 15.272 4.552 -16.021 1.00 96.69 93 GLY A C 1
ATOM 773 O O . GLY A 1 93 ? 15.286 4.285 -17.220 1.00 96.69 93 GLY A O 1
ATOM 774 N N . ALA A 1 94 ? 14.693 3.764 -15.113 1.00 96.75 94 ALA A N 1
ATOM 775 C CA . ALA A 1 94 ? 14.033 2.49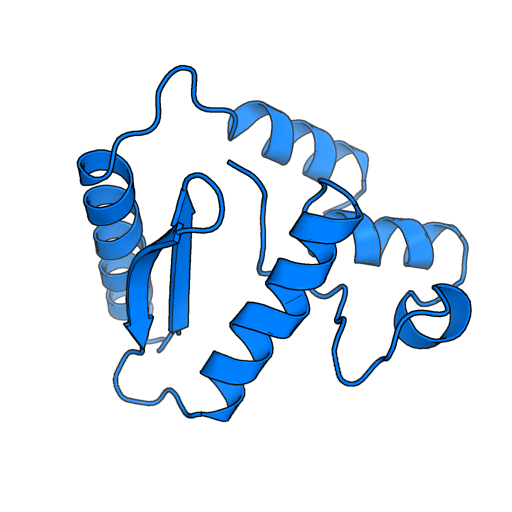9 -15.398 1.00 96.75 94 ALA A CA 1
ATOM 776 C C . ALA A 1 94 ? 12.584 2.497 -14.887 1.00 96.75 94 ALA A C 1
ATOM 778 O O . ALA A 1 94 ? 12.163 3.355 -14.116 1.00 96.75 94 ALA A O 1
ATOM 779 N N . SER A 1 95 ? 11.816 1.483 -15.282 1.00 97.00 95 SER A N 1
ATOM 780 C CA . SER A 1 95 ? 10.488 1.214 -14.725 1.00 97.00 95 SER A CA 1
ATOM 781 C C . SER A 1 95 ? 10.491 -0.115 -13.972 1.00 97.00 95 SER A C 1
ATOM 783 O O . SER A 1 95 ? 11.085 -1.098 -14.428 1.00 97.00 95 SER A O 1
ATOM 785 N N . HIS A 1 96 ? 9.794 -0.182 -12.833 1.00 97.62 96 HIS A N 1
ATOM 786 C CA . HIS A 1 96 ? 9.630 -1.450 -12.116 1.00 97.62 96 HIS A CA 1
ATOM 787 C C . HIS A 1 96 ? 8.961 -2.508 -13.008 1.00 97.62 96 HIS A C 1
ATOM 789 O O . HIS A 1 96 ? 9.346 -3.676 -12.987 1.00 97.62 96 HIS A O 1
ATOM 795 N N . ALA A 1 97 ? 7.964 -2.106 -13.801 1.00 96.38 97 ALA A N 1
ATOM 796 C CA . ALA A 1 97 ? 7.198 -3.012 -14.651 1.00 96.38 97 ALA A CA 1
ATOM 797 C C . ALA A 1 97 ? 8.070 -3.755 -15.679 1.00 96.38 97 ALA A C 1
ATOM 799 O O . ALA A 1 97 ? 7.850 -4.938 -15.912 1.00 96.38 97 ALA A O 1
ATOM 800 N N . GLU A 1 98 ? 9.068 -3.093 -16.263 1.00 97.00 98 GLU A N 1
ATOM 801 C CA . GLU A 1 98 ? 9.915 -3.698 -17.299 1.00 97.00 98 GLU A CA 1
ATOM 802 C C . GLU A 1 98 ? 11.188 -4.339 -16.725 1.00 97.00 98 GLU A C 1
ATOM 804 O O . GLU A 1 98 ? 11.694 -5.306 -17.289 1.00 97.00 98 GLU A O 1
ATOM 809 N N . HIS A 1 99 ? 11.708 -3.828 -15.601 1.00 97.44 99 HIS A N 1
ATOM 810 C CA . HIS A 1 99 ? 13.065 -4.150 -15.138 1.00 97.44 99 HIS A CA 1
ATOM 811 C C . HIS A 1 99 ? 13.116 -5.010 -13.865 1.00 97.44 99 HIS A C 1
ATOM 813 O O . HIS A 1 99 ? 14.197 -5.438 -13.466 1.00 97.44 99 HIS A O 1
ATOM 819 N N . SER A 1 100 ? 11.983 -5.280 -13.206 1.00 96.19 100 SER A N 1
ATOM 820 C CA . SER A 1 100 ? 11.954 -6.065 -11.955 1.00 96.19 100 SER A CA 1
ATOM 821 C C . SER A 1 100 ? 11.998 -7.584 -12.148 1.00 96.19 100 SER A C 1
ATOM 823 O O . SER A 1 100 ? 12.219 -8.297 -11.173 1.00 96.19 100 SER A O 1
ATOM 825 N N . LEU A 1 101 ? 11.765 -8.086 -13.370 1.00 97.06 101 LEU A N 1
ATOM 826 C CA . LEU A 1 101 ? 11.511 -9.508 -13.680 1.00 97.06 101 LEU A CA 1
ATOM 827 C C . LEU A 1 101 ? 10.246 -10.092 -13.014 1.00 97.06 101 LEU A C 1
ATOM 829 O O . LEU A 1 101 ? 9.970 -11.283 -13.158 1.00 97.06 101 LEU A O 1
ATOM 833 N N . LEU A 1 102 ? 9.467 -9.275 -12.301 1.00 97.69 102 LEU A N 1
ATOM 834 C CA . LEU A 1 102 ? 8.227 -9.688 -11.654 1.00 97.69 102 LEU A CA 1
ATOM 835 C C . LEU A 1 102 ? 7.047 -9.561 -12.622 1.00 97.69 102 LEU A C 1
ATOM 837 O O . LEU A 1 102 ? 7.019 -8.698 -13.498 1.00 97.69 102 LEU A O 1
ATOM 841 N N . SER A 1 103 ? 6.037 -10.413 -12.440 1.00 97.69 103 SER A N 1
ATOM 842 C CA . SER A 1 103 ? 4.816 -10.363 -13.247 1.00 97.69 103 SER A CA 1
ATOM 843 C C . SER A 1 103 ? 4.110 -9.019 -13.069 1.00 97.69 103 SER A C 1
ATOM 845 O O . SER A 1 103 ? 3.654 -8.680 -11.975 1.00 97.69 103 SER A O 1
ATOM 847 N N . THR A 1 104 ? 3.954 -8.264 -14.155 1.00 94.75 104 THR A N 1
ATOM 848 C CA . THR A 1 104 ? 3.286 -6.955 -14.132 1.00 94.75 104 THR A CA 1
ATOM 849 C C . THR A 1 104 ? 1.811 -7.058 -13.758 1.00 94.75 104 THR A C 1
ATOM 851 O O . THR A 1 104 ? 1.260 -6.111 -13.193 1.00 94.75 104 THR A O 1
ATOM 854 N N . ALA A 1 105 ? 1.172 -8.203 -14.018 1.00 95.81 105 ALA A N 1
ATOM 855 C CA . ALA A 1 105 ? -0.199 -8.493 -13.601 1.00 95.81 105 ALA A CA 1
ATOM 856 C C . ALA A 1 105 ? -0.321 -8.641 -12.076 1.00 95.81 105 ALA A C 1
ATOM 858 O O . ALA A 1 105 ? -1.361 -8.336 -11.503 1.00 95.81 105 ALA A O 1
ATOM 859 N N . GLU A 1 106 ? 0.755 -9.056 -11.413 1.00 97.50 106 GLU A N 1
ATOM 860 C CA . GLU A 1 106 ? 0.768 -9.392 -9.992 1.00 97.50 106 GLU A CA 1
ATOM 861 C C . GLU A 1 106 ? 1.453 -8.340 -9.119 1.00 97.50 106 GLU A C 1
ATOM 863 O O . GLU A 1 106 ? 1.127 -8.242 -7.942 1.00 97.50 106 GLU A O 1
ATOM 868 N N . TYR A 1 107 ? 2.367 -7.552 -9.681 1.00 98.31 107 TYR A N 1
ATOM 869 C CA . TYR A 1 107 ? 3.184 -6.576 -8.966 1.00 98.31 107 TYR A CA 1
ATOM 870 C C . TYR A 1 107 ? 3.058 -5.205 -9.630 1.00 98.31 107 TYR A C 1
ATOM 872 O O . TYR A 1 107 ? 3.310 -5.051 -10.827 1.00 98.31 107 TYR A O 1
ATOM 880 N N . GLN A 1 108 ? 2.672 -4.196 -8.849 1.00 97.56 108 GLN A N 1
ATOM 881 C CA . GLN A 1 108 ? 2.581 -2.806 -9.306 1.00 97.56 108 GLN A CA 1
ATOM 882 C C . GLN A 1 108 ? 3.221 -1.866 -8.293 1.00 97.56 108 GLN A C 1
ATOM 884 O O . GLN A 1 108 ? 2.620 -1.552 -7.263 1.00 97.56 108 GLN A O 1
ATOM 889 N N . ALA A 1 109 ? 4.439 -1.412 -8.600 1.00 97.25 109 ALA A N 1
ATOM 890 C CA . ALA A 1 109 ? 5.103 -0.346 -7.860 1.00 97.25 109 ALA A CA 1
ATOM 891 C C . ALA A 1 109 ? 4.443 0.983 -8.229 1.00 97.25 109 ALA A C 1
ATOM 893 O O . ALA A 1 109 ? 4.872 1.676 -9.135 1.00 97.25 109 ALA A O 1
ATOM 894 N N . VAL A 1 110 ? 3.325 1.266 -7.570 1.00 96.38 110 VAL A N 1
ATOM 895 C CA . VAL A 1 110 ? 2.593 2.529 -7.647 1.00 96.38 110 VAL A CA 1
ATOM 896 C C . VAL A 1 110 ? 2.163 2.860 -6.229 1.00 96.38 110 VAL A C 1
ATOM 898 O O . VAL A 1 110 ? 1.718 1.967 -5.499 1.00 96.38 110 VAL A O 1
ATOM 901 N N . GLY A 1 111 ? 2.267 4.126 -5.828 1.00 96.50 111 GLY A N 1
ATOM 902 C CA . GLY A 1 111 ? 1.910 4.570 -4.480 1.00 96.50 111 GLY A CA 1
ATOM 903 C C . GLY A 1 111 ? 0.535 4.076 -4.001 1.00 96.50 111 GLY A C 1
ATOM 904 O O . GLY A 1 111 ? -0.424 3.962 -4.774 1.00 96.50 111 GLY A O 1
ATOM 905 N N . GLY A 1 112 ? 0.450 3.746 -2.711 1.00 96.38 112 GLY A N 1
ATOM 906 C CA . GLY A 1 112 ? -0.782 3.281 -2.062 1.00 96.38 112 GLY A CA 1
ATOM 907 C C . GLY A 1 112 ? -0.647 2.031 -1.190 1.00 96.38 112 GLY A C 1
ATOM 908 O O . GLY A 1 112 ? -1.663 1.542 -0.714 1.00 96.38 112 GLY A O 1
ATOM 909 N N . SER A 1 113 ? 0.563 1.504 -0.982 1.00 97.75 113 SER A N 1
ATOM 910 C CA . SER A 1 113 ? 0.841 0.465 0.016 1.00 97.75 113 SER A CA 1
ATOM 911 C C . SER A 1 113 ? 2.133 0.797 0.757 1.00 97.75 113 SER A C 1
ATOM 913 O O . SER A 1 113 ? 3.114 1.194 0.126 1.00 97.75 113 SER A O 1
ATOM 915 N N . ILE A 1 114 ? 2.143 0.631 2.078 1.00 97.31 114 ILE A N 1
ATOM 916 C CA . ILE A 1 114 ? 3.251 1.011 2.966 1.00 97.31 114 ILE A CA 1
ATOM 917 C C . ILE A 1 114 ? 3.398 -0.031 4.088 1.00 97.31 114 ILE A C 1
ATOM 919 O O . ILE A 1 114 ? 2.369 -0.519 4.563 1.00 97.31 114 ILE A O 1
ATOM 923 N N . PRO A 1 115 ? 4.626 -0.440 4.467 1.00 95.81 115 PRO A N 1
ATOM 924 C CA . PRO A 1 115 ? 4.832 -1.226 5.683 1.00 95.81 115 PRO A CA 1
ATOM 925 C C . PRO A 1 115 ? 4.563 -0.369 6.929 1.00 95.81 115 PRO A C 1
ATOM 927 O O . PRO A 1 115 ? 4.797 0.837 6.901 1.00 95.81 115 PRO A O 1
ATOM 930 N N . ILE A 1 116 ? 4.068 -1.005 7.991 1.00 91.00 116 ILE A N 1
ATOM 931 C CA . ILE A 1 116 ? 3.758 -0.405 9.298 1.00 91.00 116 ILE A CA 1
ATOM 932 C C . ILE A 1 116 ? 4.354 -1.255 10.421 1.00 91.00 116 ILE A C 1
ATOM 934 O O . ILE A 1 116 ? 4.434 -2.491 10.215 1.00 91.00 116 ILE A O 1
#